Protein AF-A0A1N6IJK7-F1 (afdb_monomer_lite)

Foldseek 3Di:
DVPVVVVVVVVVVCVVVCVVVVVVVVVVVVVVVVVVVVVVVVCVVPVPPVPVVVVVVVVVVVVVVVVVVVVVVVVVVVLVVLLVVLVVVLVVLLVVLVVVLVVCVPPQADPQDDPVSLVVNLVSLVSRPDPVSSVVSVVSVVVSCVSHVD

Radius of gyration: 47.45 Å; chains: 1; bounding box: 87×22×130 Å

pLDDT: mean 81.25, std 12.64, range [50.22, 97.0]

Organism: NCBI:txid28230

Structure (mmCIF, N/CA/C/O backbone):
data_AF-A0A1N6IJK7-F1
#
_entry.id   AF-A0A1N6IJK7-F1
#
loop_
_atom_site.group_PDB
_atom_site.id
_atom_site.type_symbol
_atom_site.label_atom_id
_atom_site.label_alt_id
_atom_site.label_comp_id
_atom_site.label_asym_id
_atom_site.label_entity_id
_atom_site.label_seq_id
_atom_site.pdbx_PDB_ins_code
_atom_site.Cartn_x
_atom_site.Cartn_y
_atom_site.Cartn_z
_atom_site.occupancy
_atom_site.B_iso_or_equiv
_atom_site.auth_seq_id
_atom_site.auth_comp_id
_atom_site.auth_asym_id
_atom_site.auth_atom_id
_atom_site.pdbx_PDB_model_num
ATOM 1 N N . MET A 1 1 ? 55.018 -9.150 -92.846 1.00 50.22 1 MET A N 1
ATOM 2 C CA . MET A 1 1 ? 56.064 -9.212 -91.795 1.00 50.22 1 MET A CA 1
ATOM 3 C C . MET A 1 1 ? 56.613 -7.848 -91.341 1.00 50.22 1 MET A C 1
ATOM 5 O O . MET A 1 1 ? 57.259 -7.813 -90.305 1.00 50.22 1 MET A O 1
ATOM 9 N N . CYS A 1 2 ? 56.340 -6.719 -92.017 1.00 56.50 2 CYS A N 1
ATOM 10 C CA . CYS A 1 2 ? 56.905 -5.412 -91.622 1.00 56.50 2 CYS A CA 1
ATOM 11 C C . CYS A 1 2 ? 56.170 -4.689 -90.473 1.00 56.50 2 CYS A C 1
ATOM 13 O O . CYS A 1 2 ? 56.788 -3.904 -89.762 1.00 56.50 2 CYS A O 1
ATOM 15 N N . SER A 1 3 ? 54.883 -4.962 -90.231 1.00 59.41 3 SER A N 1
ATOM 16 C CA . SER A 1 3 ? 54.100 -4.235 -89.214 1.00 59.41 3 SER A CA 1
ATOM 17 C C . SER A 1 3 ? 54.512 -4.558 -87.773 1.00 59.41 3 SER A C 1
ATOM 19 O O . SER A 1 3 ? 54.495 -3.677 -86.919 1.00 59.41 3 SER A O 1
ATOM 21 N N . TYR A 1 4 ? 54.937 -5.797 -87.502 1.00 59.97 4 TYR A N 1
ATOM 22 C CA . TYR A 1 4 ? 55.375 -6.224 -86.167 1.00 59.97 4 TYR A CA 1
ATOM 23 C C . TYR A 1 4 ? 56.688 -5.546 -85.745 1.00 59.97 4 TYR A C 1
ATOM 25 O O . TYR A 1 4 ? 56.816 -5.080 -84.616 1.00 59.97 4 TYR A O 1
ATOM 33 N N . LEU A 1 5 ? 57.631 -5.397 -86.682 1.00 60.56 5 LEU A N 1
ATOM 34 C CA . LEU A 1 5 ? 58.908 -4.717 -86.442 1.00 60.56 5 LEU A CA 1
ATOM 35 C C . LEU A 1 5 ? 58.722 -3.222 -86.145 1.00 60.56 5 LEU A C 1
ATOM 37 O O . LEU A 1 5 ? 59.394 -2.684 -85.270 1.00 60.56 5 LEU A O 1
ATOM 41 N N . VAL A 1 6 ? 57.773 -2.554 -86.812 1.00 67.12 6 VAL A N 1
ATOM 42 C CA . VAL A 1 6 ? 57.452 -1.140 -86.542 1.00 67.12 6 VAL A CA 1
ATOM 43 C C . VAL A 1 6 ? 56.868 -0.960 -85.139 1.00 67.12 6 VAL A C 1
ATOM 45 O O . VAL A 1 6 ? 57.214 0.000 -84.446 1.00 67.12 6 VAL A O 1
ATOM 48 N N . TRP A 1 7 ? 56.016 -1.888 -84.700 1.00 66.50 7 TRP A N 1
ATOM 49 C CA . TRP A 1 7 ? 55.455 -1.878 -83.349 1.00 66.50 7 TRP A CA 1
ATOM 50 C C . TRP A 1 7 ? 56.508 -2.152 -82.281 1.00 66.50 7 TRP A C 1
ATOM 52 O O . TRP A 1 7 ? 56.559 -1.427 -81.292 1.00 66.50 7 TRP A O 1
ATOM 62 N N . ASP A 1 8 ? 57.395 -3.118 -82.499 1.00 70.06 8 ASP A N 1
ATOM 63 C CA . ASP A 1 8 ? 58.473 -3.441 -81.563 1.00 70.06 8 ASP A CA 1
ATOM 64 C C . ASP A 1 8 ? 59.487 -2.285 -81.428 1.00 70.06 8 ASP A C 1
ATOM 66 O O . ASP A 1 8 ? 59.870 -1.898 -80.321 1.00 70.06 8 ASP A O 1
ATOM 70 N N . VAL A 1 9 ? 59.846 -1.625 -82.537 1.00 68.38 9 VAL A N 1
ATOM 71 C CA . VAL A 1 9 ? 60.720 -0.438 -82.510 1.00 68.38 9 VAL A CA 1
ATOM 72 C C . VAL A 1 9 ? 60.042 0.739 -81.804 1.00 68.38 9 VAL A C 1
ATOM 74 O O . VAL A 1 9 ? 60.663 1.360 -80.937 1.00 68.38 9 VAL A O 1
ATOM 77 N N . LYS A 1 10 ? 58.763 1.026 -82.096 1.00 66.50 10 LYS A N 1
ATOM 78 C CA . LYS A 1 10 ? 58.005 2.073 -81.386 1.00 66.50 10 LYS A CA 1
ATOM 79 C C . LYS A 1 10 ? 57.861 1.763 -79.900 1.00 66.50 10 LYS A C 1
ATOM 81 O O . LYS A 1 10 ? 58.033 2.665 -79.084 1.00 66.50 10 LYS A O 1
ATOM 86 N N . PHE A 1 11 ? 57.612 0.508 -79.539 1.00 66.75 11 PHE A N 1
ATOM 87 C CA . PHE A 1 11 ? 57.463 0.078 -78.152 1.00 66.75 11 PHE A CA 1
ATOM 88 C C . PHE A 1 11 ? 58.785 0.179 -77.384 1.00 66.75 11 PHE A C 1
ATOM 90 O O . PHE A 1 11 ? 58.821 0.717 -76.278 1.00 66.75 11 PHE A O 1
ATOM 97 N N . ARG A 1 12 ? 59.906 -0.239 -77.987 1.00 67.50 12 ARG A N 1
ATOM 98 C CA . ARG A 1 12 ? 61.245 -0.042 -77.408 1.00 67.50 12 ARG A CA 1
ATOM 99 C C . ARG A 1 12 ? 61.602 1.436 -77.272 1.00 67.50 12 ARG A C 1
ATOM 101 O O . ARG A 1 12 ? 62.189 1.818 -76.260 1.00 67.50 12 ARG A O 1
ATOM 108 N N . HIS A 1 13 ? 61.214 2.273 -78.234 1.00 64.75 13 HIS A N 1
ATOM 109 C CA . HIS A 1 13 ? 61.415 3.719 -78.157 1.00 64.75 13 HIS A CA 1
ATOM 110 C C . HIS A 1 13 ? 60.571 4.353 -77.038 1.00 64.75 13 HIS A C 1
ATOM 112 O O . HIS A 1 13 ? 61.100 5.110 -76.230 1.00 64.75 13 HIS A O 1
ATOM 118 N N . TRP A 1 14 ? 59.301 3.959 -76.904 1.00 61.88 14 TRP A N 1
ATOM 119 C CA . TRP A 1 14 ? 58.402 4.363 -75.812 1.00 61.88 14 TRP A CA 1
ATOM 120 C C . TRP A 1 14 ? 58.866 3.898 -74.427 1.00 61.88 14 TRP A C 1
ATOM 122 O O . TRP A 1 14 ? 58.662 4.587 -73.423 1.00 61.88 14 TRP A O 1
ATOM 132 N N . ARG A 1 15 ? 59.513 2.730 -74.364 1.00 62.19 15 ARG A N 1
ATOM 133 C CA . ARG A 1 15 ? 60.112 2.190 -73.140 1.00 62.19 15 ARG A CA 1
ATOM 134 C C . ARG A 1 15 ? 61.357 2.975 -72.727 1.00 62.19 15 ARG A C 1
ATOM 136 O O . ARG A 1 15 ? 61.533 3.233 -71.539 1.00 62.19 15 ARG A O 1
ATOM 143 N N . LYS A 1 16 ? 62.197 3.379 -73.690 1.00 65.12 16 LYS A N 1
ATOM 144 C CA . LYS A 1 16 ? 63.400 4.196 -73.442 1.00 65.12 16 LYS A CA 1
ATOM 145 C C . LYS A 1 16 ? 63.080 5.665 -73.146 1.00 65.12 16 LYS A C 1
ATOM 147 O O . LYS A 1 16 ? 63.781 6.271 -72.348 1.00 65.12 16 LYS A O 1
ATOM 152 N N . SER A 1 17 ? 62.016 6.220 -73.726 1.00 65.56 17 SER A N 1
ATOM 153 C CA . SER A 1 17 ? 61.635 7.632 -73.566 1.00 65.56 17 SER A CA 1
ATOM 154 C C . SER A 1 17 ? 60.908 7.950 -72.253 1.00 65.56 17 SER A C 1
ATOM 156 O O . SER A 1 17 ? 60.495 9.084 -72.027 1.00 65.56 17 SER A O 1
ATOM 158 N N . GLY A 1 18 ? 60.706 6.958 -71.378 1.00 63.84 18 GLY A N 1
ATOM 159 C CA . GLY A 1 18 ? 60.037 7.140 -70.085 1.00 63.84 18 GLY A CA 1
ATOM 160 C C . GLY A 1 18 ? 58.530 7.419 -70.178 1.00 63.84 18 GLY A C 1
ATOM 161 O O . GLY A 1 18 ? 57.858 7.451 -69.146 1.00 63.84 18 GLY A O 1
ATOM 162 N N . HIS A 1 19 ? 57.970 7.546 -71.386 1.00 70.69 19 HIS A N 1
ATOM 163 C CA . HIS A 1 19 ? 56.538 7.747 -71.614 1.00 70.69 19 HIS A CA 1
ATOM 164 C C . HIS A 1 19 ? 55.693 6.598 -71.058 1.00 70.69 19 HIS A C 1
ATOM 166 O O . HIS A 1 19 ? 54.653 6.850 -70.457 1.00 70.69 19 HIS A O 1
ATOM 172 N N . LEU A 1 20 ? 56.173 5.353 -71.152 1.00 69.44 20 LEU A N 1
ATOM 173 C CA . LEU A 1 20 ? 55.472 4.193 -70.591 1.00 69.44 20 LEU A CA 1
ATOM 174 C C . LEU A 1 20 ? 55.310 4.288 -69.060 1.00 69.44 20 LEU A C 1
ATOM 176 O O . LEU A 1 20 ? 54.266 3.927 -68.521 1.00 69.44 20 LEU A O 1
ATOM 180 N N . LYS A 1 21 ? 56.320 4.827 -68.357 1.00 70.56 21 LYS A N 1
ATOM 181 C CA . LYS A 1 21 ? 56.257 5.055 -66.904 1.00 70.56 21 LYS A CA 1
ATOM 182 C C . LYS A 1 21 ? 55.235 6.136 -66.559 1.00 70.56 21 LYS A C 1
ATOM 184 O O . LYS A 1 21 ? 54.478 5.964 -65.614 1.00 70.56 21 LYS A O 1
ATOM 189 N N . ARG A 1 22 ? 55.185 7.220 -67.342 1.00 75.38 22 ARG A N 1
ATOM 190 C CA . ARG A 1 22 ? 54.224 8.318 -67.142 1.00 75.38 22 ARG A CA 1
ATOM 191 C C . ARG A 1 22 ? 52.784 7.865 -67.376 1.00 75.38 22 ARG A C 1
ATOM 193 O O . ARG A 1 22 ? 51.932 8.150 -66.549 1.00 75.38 22 ARG A O 1
ATOM 200 N N . VAL A 1 23 ? 52.522 7.116 -68.448 1.00 78.81 23 VAL A N 1
ATOM 201 C CA . VAL A 1 23 ? 51.177 6.591 -68.749 1.00 78.81 23 VAL A CA 1
ATOM 202 C C . VAL A 1 23 ? 50.723 5.584 -67.690 1.00 78.81 23 VAL A C 1
ATOM 204 O O . VAL A 1 23 ? 49.593 5.667 -67.221 1.00 78.81 23 VAL A O 1
ATOM 207 N N . SER A 1 24 ? 51.613 4.686 -67.254 1.00 76.81 24 SER A N 1
ATOM 208 C CA . SER A 1 24 ? 51.326 3.746 -66.161 1.00 76.81 24 SER A CA 1
ATOM 209 C C . SER A 1 24 ? 51.008 4.470 -64.847 1.00 76.81 24 SER A C 1
ATOM 211 O O . SER A 1 24 ? 50.037 4.140 -64.172 1.00 76.81 24 SER A O 1
ATOM 213 N N . LEU A 1 25 ? 51.770 5.519 -64.517 1.00 79.38 25 LEU A N 1
ATOM 214 C CA . LEU A 1 25 ? 51.548 6.312 -63.310 1.00 79.38 25 LEU A CA 1
ATOM 215 C C . LEU A 1 25 ? 50.220 7.079 -63.368 1.00 79.38 25 LEU A C 1
ATOM 217 O O . LEU A 1 25 ? 49.483 7.075 -62.390 1.00 79.38 25 LEU A O 1
ATOM 221 N N . VAL A 1 26 ? 49.866 7.667 -64.514 1.00 82.31 26 VAL A N 1
ATOM 222 C CA . VAL A 1 26 ? 48.565 8.333 -64.707 1.00 82.31 26 VAL A CA 1
ATOM 223 C C . VAL A 1 26 ? 47.407 7.339 -64.587 1.00 82.31 26 VAL A C 1
ATOM 225 O O . VAL A 1 26 ? 46.414 7.647 -63.933 1.00 82.31 26 VAL A O 1
ATOM 228 N N . ALA A 1 27 ? 47.542 6.136 -65.151 1.00 80.75 27 ALA A N 1
ATOM 229 C CA . ALA A 1 27 ? 46.531 5.089 -65.021 1.00 80.75 27 ALA A CA 1
ATOM 230 C C . ALA A 1 27 ? 46.357 4.637 -63.561 1.00 80.75 27 ALA A C 1
ATOM 232 O O . ALA A 1 27 ? 45.229 4.532 -63.086 1.00 80.75 27 ALA A O 1
ATOM 233 N N . LEU A 1 28 ? 47.457 4.441 -62.826 1.00 82.00 28 LEU A N 1
ATOM 234 C CA . LEU A 1 28 ? 47.418 4.096 -61.402 1.00 82.00 28 LEU A CA 1
ATOM 235 C C . LEU A 1 28 ? 46.790 5.208 -60.558 1.00 82.00 28 LEU A C 1
ATOM 237 O O . LEU A 1 28 ? 45.926 4.928 -59.733 1.00 82.00 28 LEU A O 1
ATOM 241 N N . VAL A 1 29 ? 47.168 6.468 -60.789 1.00 83.75 29 VAL A N 1
ATOM 242 C CA . VAL A 1 29 ? 46.594 7.617 -60.072 1.00 83.75 29 VAL A CA 1
ATOM 243 C C . VAL A 1 29 ? 45.100 7.744 -60.367 1.00 83.75 29 VAL A C 1
ATOM 245 O O . VAL A 1 29 ? 44.316 7.916 -59.439 1.00 83.75 29 VAL A O 1
ATOM 248 N N . SER A 1 30 ? 44.682 7.582 -61.625 1.00 85.25 30 SER A N 1
ATOM 249 C CA . SER A 1 30 ? 43.262 7.584 -61.994 1.00 85.25 30 SER A CA 1
ATOM 250 C C . SER A 1 30 ? 42.485 6.480 -61.278 1.00 85.25 30 SER A C 1
ATOM 252 O O . SER A 1 30 ? 41.365 6.711 -60.833 1.00 85.25 30 SER A O 1
ATOM 254 N N . LEU A 1 31 ? 43.072 5.291 -61.146 1.00 86.81 31 LEU A N 1
ATOM 255 C CA . LEU A 1 31 ? 42.433 4.153 -60.493 1.00 86.81 31 LEU A CA 1
ATOM 256 C C . LEU A 1 31 ? 42.299 4.386 -58.981 1.00 86.81 31 LEU A C 1
ATOM 258 O O . LEU A 1 31 ? 41.236 4.138 -58.417 1.00 86.81 31 LEU A O 1
ATOM 262 N N . VAL A 1 32 ? 43.328 4.953 -58.343 1.00 86.62 32 VAL A N 1
ATOM 263 C CA . VAL A 1 32 ? 43.292 5.356 -56.926 1.00 86.62 32 VAL A CA 1
ATOM 264 C C . VAL A 1 32 ? 42.245 6.445 -56.681 1.00 86.62 32 VAL A C 1
ATOM 266 O O . VAL A 1 32 ? 41.509 6.360 -55.701 1.00 86.62 32 VAL A O 1
ATOM 269 N N . VAL A 1 33 ? 42.126 7.429 -57.578 1.00 86.38 33 VAL A N 1
ATOM 270 C CA . VAL A 1 33 ? 41.099 8.482 -57.492 1.00 86.38 33 VAL A CA 1
ATOM 271 C C . VAL A 1 33 ? 39.691 7.903 -57.663 1.00 86.38 33 VAL A C 1
ATOM 273 O O . VAL A 1 33 ? 38.783 8.258 -56.918 1.00 86.38 33 VAL A O 1
ATOM 276 N N . CYS A 1 34 ? 39.489 6.966 -58.592 1.00 84.81 34 CYS A N 1
ATOM 277 C CA . CYS A 1 34 ? 38.202 6.282 -58.722 1.00 84.81 34 CYS A CA 1
ATOM 278 C C . CYS A 1 34 ? 37.852 5.482 -57.458 1.00 84.81 34 CYS A C 1
ATOM 280 O O . CYS A 1 34 ? 36.718 5.553 -56.986 1.00 84.81 34 CYS A O 1
ATOM 282 N N . PHE A 1 35 ? 38.815 4.763 -56.875 1.00 84.94 35 PHE A N 1
ATOM 283 C CA . PHE A 1 35 ? 38.598 4.018 -55.633 1.00 84.94 35 PHE A C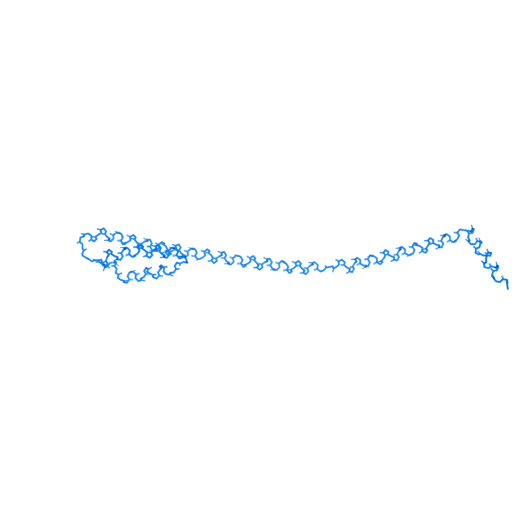A 1
ATOM 284 C C . PHE A 1 35 ? 38.299 4.929 -54.440 1.00 84.94 35 PHE A C 1
ATOM 286 O O . PHE A 1 35 ? 37.415 4.611 -53.648 1.00 84.94 35 PHE A O 1
ATOM 293 N N . SER A 1 36 ? 38.980 6.069 -54.310 1.00 83.44 36 SER A N 1
ATOM 294 C CA . SER A 1 36 ? 38.720 7.006 -53.215 1.00 83.44 36 SER A CA 1
ATOM 295 C C . SER A 1 36 ? 37.340 7.655 -53.328 1.00 83.44 36 SER A C 1
ATOM 297 O O . SER A 1 36 ? 36.647 7.778 -52.320 1.00 83.44 36 SER A O 1
ATOM 299 N N . VAL A 1 37 ? 36.883 7.984 -54.541 1.00 84.38 37 VAL A N 1
ATOM 300 C CA . VAL A 1 37 ? 35.515 8.477 -54.775 1.00 84.38 37 VAL A CA 1
ATOM 301 C C . VAL A 1 37 ? 34.473 7.407 -54.439 1.00 84.38 37 VAL A C 1
ATOM 303 O O . VAL A 1 37 ? 33.488 7.713 -53.770 1.00 84.38 37 VAL A O 1
ATOM 306 N N . LEU A 1 38 ? 34.696 6.149 -54.834 1.00 82.56 38 LEU A N 1
ATOM 307 C CA . LEU A 1 38 ? 33.797 5.043 -54.484 1.00 82.56 38 LEU A CA 1
ATOM 308 C C . LEU A 1 38 ? 33.740 4.797 -52.971 1.00 82.56 38 LEU A C 1
ATOM 310 O O . LEU A 1 38 ? 32.657 4.568 -52.439 1.00 82.56 38 LEU A O 1
ATOM 314 N N . LEU A 1 39 ? 34.870 4.905 -52.265 1.00 79.12 39 LEU A N 1
ATOM 315 C CA . LEU A 1 39 ? 34.902 4.823 -50.803 1.00 79.12 39 LEU A CA 1
ATOM 316 C C . LEU A 1 39 ? 34.137 5.985 -50.160 1.00 79.12 39 LEU A C 1
ATOM 318 O O . LEU A 1 39 ? 33.324 5.750 -49.273 1.00 79.12 39 LEU A O 1
ATOM 322 N N . LEU A 1 40 ? 34.327 7.223 -50.626 1.00 76.50 40 LEU A N 1
ATOM 323 C CA . LEU A 1 40 ? 33.603 8.390 -50.106 1.00 76.50 40 LEU A CA 1
ATOM 324 C C . LEU A 1 40 ? 32.086 8.294 -50.344 1.00 76.50 40 LEU A C 1
ATOM 326 O O . LEU A 1 40 ? 31.304 8.636 -49.457 1.00 76.50 40 LEU A O 1
ATOM 330 N N . LEU A 1 41 ? 31.657 7.789 -51.505 1.00 73.12 41 LEU A N 1
ATOM 331 C CA . LEU A 1 41 ? 30.243 7.532 -51.802 1.00 73.12 41 LEU A CA 1
ATOM 332 C C . LEU A 1 41 ? 29.681 6.356 -50.985 1.00 73.12 41 LEU A C 1
ATOM 334 O O . LEU A 1 41 ? 28.540 6.411 -50.528 1.00 73.12 41 LEU A O 1
ATOM 338 N N . GLY A 1 42 ? 30.477 5.313 -50.743 1.00 67.62 42 GLY A N 1
ATOM 339 C CA . GLY A 1 42 ? 30.112 4.203 -49.860 1.00 67.62 42 GLY A CA 1
ATOM 340 C C . GLY A 1 42 ? 29.928 4.653 -48.408 1.00 67.62 42 GLY A C 1
ATOM 341 O O . GLY A 1 42 ? 28.920 4.333 -47.782 1.00 67.62 42 GLY A O 1
ATOM 342 N N . TYR A 1 43 ? 30.840 5.479 -47.889 1.00 64.06 43 TYR A N 1
ATOM 343 C CA . TYR A 1 43 ? 30.718 6.065 -46.554 1.00 64.06 43 TYR A CA 1
ATOM 344 C C . TYR A 1 43 ? 29.532 7.029 -46.449 1.00 64.06 43 TYR A C 1
ATOM 346 O O . TYR A 1 43 ? 28.848 7.024 -45.430 1.00 64.06 43 TYR A O 1
ATOM 354 N N . SER A 1 44 ? 29.226 7.826 -47.476 1.00 61.47 44 SER A N 1
ATOM 355 C CA . SER A 1 44 ? 28.090 8.760 -47.415 1.00 61.47 44 SER A CA 1
ATOM 356 C C . SER A 1 44 ? 26.727 8.062 -47.491 1.00 61.47 44 SER A C 1
ATOM 358 O O . SER A 1 44 ? 25.751 8.556 -46.924 1.00 61.47 44 SER A O 1
ATOM 360 N N . THR A 1 45 ? 26.659 6.896 -48.141 1.00 58.94 45 THR A N 1
ATOM 361 C CA . THR A 1 45 ? 25.427 6.105 -48.282 1.00 58.94 45 THR A CA 1
ATOM 362 C C . THR A 1 45 ? 25.212 5.121 -47.134 1.00 58.94 45 THR A C 1
ATOM 364 O O . THR A 1 45 ? 24.072 4.953 -46.709 1.00 58.94 45 THR A O 1
ATOM 367 N N . GLN A 1 46 ? 26.273 4.533 -46.569 1.00 53.91 46 GLN A N 1
ATOM 368 C CA . GLN A 1 46 ? 26.163 3.634 -45.414 1.00 53.91 46 GLN A CA 1
ATOM 369 C C . GLN A 1 46 ? 26.237 4.338 -44.056 1.00 53.91 46 GLN A C 1
ATOM 371 O O . GLN A 1 46 ? 25.656 3.824 -43.114 1.00 53.91 46 GLN A O 1
ATOM 376 N N . SER A 1 47 ? 26.884 5.501 -43.899 1.00 51.97 47 SER A N 1
ATOM 377 C CA . SER A 1 47 ? 26.965 6.163 -42.574 1.00 51.97 47 SER A CA 1
ATOM 378 C C . SER A 1 47 ? 25.646 6.780 -42.102 1.00 51.97 47 SER A C 1
ATOM 380 O O . SER A 1 47 ? 25.504 7.089 -40.921 1.00 51.97 47 SER A O 1
ATOM 382 N N . LYS A 1 48 ? 24.636 6.867 -42.977 1.00 53.44 48 LYS A N 1
ATOM 383 C CA . LYS A 1 48 ? 23.236 7.073 -42.581 1.00 53.44 48 LYS A CA 1
ATOM 384 C C . LYS A 1 48 ? 22.615 5.765 -42.068 1.00 53.44 48 LYS A C 1
ATOM 386 O O . LYS A 1 48 ? 21.521 5.384 -42.469 1.00 53.44 48 LYS A O 1
ATOM 391 N N . ILE A 1 49 ? 23.314 5.063 -41.176 1.00 56.84 49 ILE A N 1
ATOM 392 C CA . ILE A 1 49 ? 22.688 4.056 -40.312 1.00 56.84 49 ILE A CA 1
ATOM 393 C C . ILE A 1 49 ? 21.592 4.791 -39.522 1.00 56.84 49 ILE A C 1
ATOM 395 O O . ILE A 1 49 ? 21.833 5.913 -39.061 1.00 56.84 49 ILE A O 1
ATOM 399 N N . PRO A 1 50 ? 20.391 4.213 -39.351 1.00 61.62 50 PRO A N 1
ATOM 400 C CA . PRO A 1 50 ? 19.236 4.898 -38.782 1.00 61.62 50 PRO A CA 1
ATOM 401 C C . PRO A 1 50 ? 19.331 4.970 -37.248 1.00 61.62 50 PRO A C 1
ATOM 403 O O . PRO A 1 50 ? 18.400 4.604 -36.532 1.00 61.62 50 PRO A O 1
ATOM 406 N N . PHE A 1 51 ? 20.467 5.444 -36.728 1.00 56.81 51 PHE A N 1
ATOM 407 C CA . PHE A 1 51 ? 20.706 5.659 -35.304 1.00 56.81 51 PHE A CA 1
ATOM 408 C C . PHE A 1 51 ? 19.641 6.574 -34.698 1.00 56.81 51 PHE A C 1
ATOM 410 O O . PHE A 1 51 ? 19.184 6.305 -33.597 1.00 56.81 51 PHE A O 1
ATOM 417 N N . GLY A 1 52 ? 19.169 7.582 -35.440 1.00 61.59 52 GLY A N 1
ATOM 418 C CA . GLY A 1 52 ? 18.088 8.461 -34.985 1.00 61.59 52 GLY A CA 1
ATOM 419 C C . GLY A 1 52 ? 16.791 7.713 -34.657 1.00 61.59 52 GLY A C 1
ATOM 420 O O . GLY A 1 52 ? 16.203 7.976 -33.617 1.00 61.59 52 GLY A O 1
ATOM 421 N N . SER A 1 53 ? 16.387 6.739 -35.483 1.00 64.19 53 SER A N 1
ATOM 422 C CA . SER A 1 53 ? 15.150 5.972 -35.250 1.00 64.19 53 SER A CA 1
ATOM 423 C C . SER A 1 53 ? 15.254 5.044 -34.040 1.00 64.19 53 SER A C 1
ATOM 425 O O . SER A 1 53 ? 14.372 5.054 -33.192 1.00 64.19 53 SER A O 1
ATOM 427 N N . LYS A 1 54 ? 16.377 4.326 -33.894 1.00 68.56 54 LYS A N 1
ATOM 428 C CA . LYS A 1 54 ? 16.608 3.445 -32.741 1.00 68.56 54 LYS A CA 1
ATOM 429 C C . LYS A 1 54 ? 16.779 4.229 -31.442 1.00 68.56 54 LYS A C 1
ATOM 431 O O . LYS A 1 54 ? 16.329 3.780 -30.400 1.00 68.56 54 LYS A O 1
ATOM 436 N N . ILE A 1 55 ? 17.412 5.403 -31.490 1.00 71.31 55 ILE A N 1
ATOM 437 C CA . ILE A 1 55 ? 17.535 6.285 -30.320 1.00 71.31 55 ILE A CA 1
ATOM 438 C C . ILE A 1 55 ? 16.162 6.836 -29.921 1.00 71.31 55 ILE A C 1
ATOM 440 O O . ILE A 1 55 ? 15.860 6.875 -28.734 1.00 71.31 55 ILE A O 1
ATOM 444 N N . GLN A 1 56 ? 15.323 7.226 -30.888 1.00 73.38 56 GLN A N 1
ATOM 445 C CA . GLN A 1 56 ? 13.956 7.675 -30.611 1.00 73.38 56 GLN A CA 1
ATOM 446 C C . GLN A 1 56 ? 13.109 6.562 -29.989 1.00 73.38 56 GLN A C 1
ATOM 448 O O . GLN A 1 56 ? 12.457 6.805 -28.978 1.00 73.38 56 GLN A O 1
ATOM 453 N N . GLU A 1 57 ? 13.180 5.349 -30.535 1.00 75.31 57 GLU A N 1
ATOM 454 C CA . GLU A 1 57 ? 12.479 4.170 -30.017 1.00 75.31 57 GLU A CA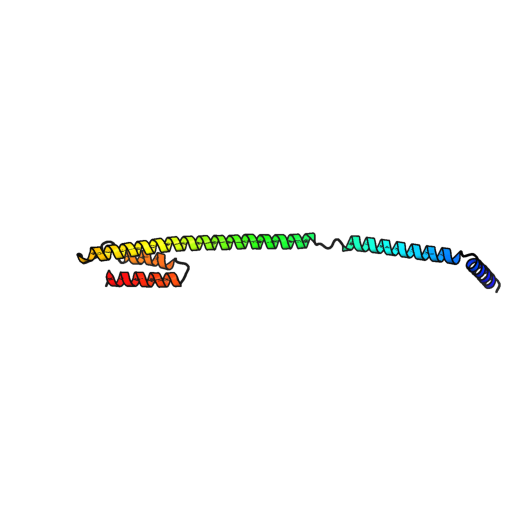 1
ATOM 455 C C . GLU A 1 57 ? 12.912 3.841 -28.579 1.00 75.31 57 GLU A C 1
ATOM 457 O O . GLU A 1 57 ? 12.073 3.795 -27.683 1.00 75.31 57 GLU A O 1
ATOM 462 N N . ILE A 1 58 ? 14.223 3.774 -28.313 1.00 78.44 58 ILE A N 1
ATOM 463 C CA . ILE A 1 58 ? 14.759 3.552 -26.958 1.00 78.44 58 ILE A CA 1
ATOM 464 C C . ILE A 1 58 ? 14.348 4.682 -26.003 1.00 78.44 58 ILE A C 1
ATOM 466 O O . IL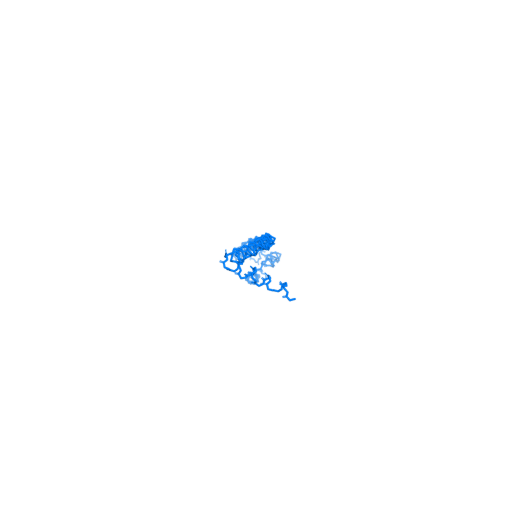E A 1 58 ? 14.025 4.427 -24.845 1.00 78.44 58 ILE A O 1
ATOM 470 N N . SER A 1 59 ? 14.348 5.938 -26.459 1.00 77.00 59 SER A N 1
ATOM 471 C CA . SER A 1 59 ? 13.946 7.067 -25.611 1.00 77.00 59 SER A CA 1
ATOM 472 C C . SER A 1 59 ? 12.458 7.024 -25.249 1.00 77.00 59 SER A C 1
ATOM 474 O O . SER A 1 59 ? 12.101 7.338 -24.114 1.00 77.00 59 SER A O 1
ATOM 476 N N . ALA A 1 60 ? 11.604 6.587 -26.180 1.00 81.88 60 ALA A N 1
ATOM 477 C CA . ALA A 1 60 ? 10.175 6.425 -25.945 1.00 81.88 60 ALA A CA 1
ATOM 478 C C . ALA A 1 60 ? 9.908 5.281 -24.956 1.00 81.88 60 ALA A C 1
ATOM 480 O O . ALA A 1 60 ? 9.148 5.461 -24.008 1.00 81.88 60 ALA A O 1
ATOM 481 N N . GLU A 1 61 ? 10.591 4.142 -25.109 1.00 82.12 61 GLU A N 1
ATOM 482 C CA . GLU A 1 61 ? 10.506 3.028 -24.156 1.00 82.12 61 GLU A CA 1
ATOM 483 C C . GLU A 1 61 ? 10.966 3.438 -22.749 1.00 82.12 61 GLU A C 1
ATOM 485 O O . GLU A 1 61 ? 10.296 3.141 -21.761 1.00 82.12 61 GLU A O 1
ATOM 490 N N . GLN A 1 62 ? 12.071 4.182 -22.636 1.00 81.69 62 GLN A N 1
ATOM 491 C CA . GLN A 1 62 ? 12.555 4.685 -21.347 1.00 81.69 62 GLN A CA 1
ATOM 492 C C . GLN A 1 62 ? 11.571 5.653 -20.685 1.00 81.69 62 GLN A C 1
ATOM 494 O O . GLN A 1 62 ? 11.429 5.639 -19.459 1.00 81.69 62 GLN A O 1
ATOM 499 N N . GLN A 1 63 ? 10.895 6.489 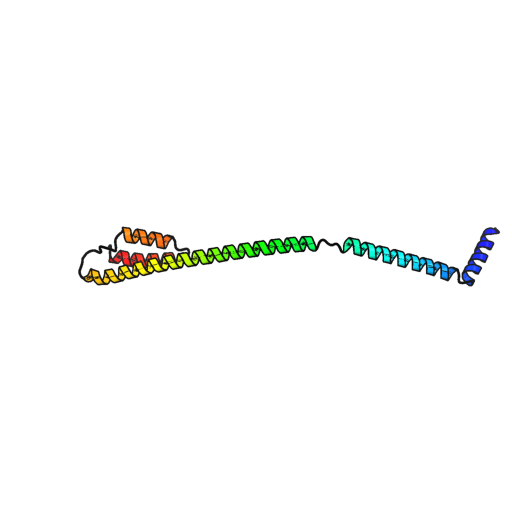-21.474 1.00 87.00 63 GLN A N 1
ATOM 500 C CA . GLN A 1 63 ? 9.884 7.398 -20.954 1.00 87.00 63 GLN A CA 1
ATOM 501 C C . GLN A 1 63 ? 8.663 6.632 -20.427 1.00 87.00 63 GLN A C 1
ATOM 503 O O . GLN A 1 63 ? 8.235 6.900 -19.307 1.00 87.00 63 GLN A O 1
ATOM 508 N N . LEU A 1 64 ? 8.178 5.627 -21.164 1.00 87.56 64 LEU A N 1
ATOM 509 C CA . LEU A 1 64 ? 7.070 4.775 -20.720 1.00 87.56 64 LEU A CA 1
ATOM 510 C C . LEU A 1 64 ? 7.403 4.025 -19.423 1.00 87.56 64 LEU A C 1
ATOM 512 O O . LEU A 1 64 ? 6.607 4.038 -18.489 1.00 87.56 64 LEU A O 1
ATOM 516 N N . ILE A 1 65 ? 8.604 3.444 -19.319 1.00 87.44 65 ILE A N 1
ATOM 517 C CA . ILE A 1 65 ? 9.055 2.756 -18.095 1.00 87.44 65 ILE A CA 1
ATOM 518 C C . ILE A 1 65 ? 9.119 3.729 -16.911 1.00 87.44 65 ILE A C 1
ATOM 520 O O . ILE A 1 65 ? 8.769 3.375 -15.784 1.00 87.44 65 ILE A O 1
ATOM 524 N N . LYS A 1 66 ? 9.570 4.966 -17.144 1.00 89.38 66 LYS A N 1
ATOM 525 C CA . LYS A 1 66 ? 9.635 5.989 -16.097 1.00 89.38 66 LYS A CA 1
ATOM 526 C C . LYS A 1 66 ? 8.240 6.394 -15.620 1.00 89.38 66 LYS A C 1
ATOM 528 O O . LYS A 1 66 ? 8.033 6.493 -14.412 1.00 89.38 66 LYS A O 1
ATOM 533 N N . GLU A 1 67 ? 7.309 6.616 -16.541 1.00 88.88 67 GLU A N 1
ATOM 534 C CA . GLU A 1 67 ? 5.918 6.958 -16.228 1.00 88.88 67 GLU A CA 1
ATOM 535 C C . GLU A 1 67 ? 5.218 5.811 -15.483 1.00 88.88 67 GLU A C 1
ATOM 537 O O . GLU A 1 67 ? 4.556 6.039 -14.470 1.00 88.88 67 GLU A O 1
ATOM 542 N N . GLU A 1 68 ? 5.431 4.565 -15.909 1.00 87.94 68 GLU A N 1
ATOM 543 C CA . GLU A 1 68 ? 4.888 3.388 -15.231 1.00 87.94 68 GLU A CA 1
ATOM 544 C C . GLU A 1 68 ? 5.459 3.220 -13.820 1.00 87.94 68 GLU A C 1
ATOM 546 O O . GLU A 1 68 ? 4.703 3.000 -12.873 1.00 87.94 68 GLU A O 1
ATOM 551 N N . LYS A 1 69 ? 6.775 3.400 -13.646 1.00 88.81 69 LYS A N 1
ATOM 552 C CA . LYS A 1 69 ? 7.404 3.358 -12.321 1.00 88.81 69 LYS A CA 1
ATOM 553 C C . LYS A 1 69 ? 6.817 4.418 -11.389 1.00 88.81 69 LYS A C 1
ATOM 555 O O . LYS A 1 69 ? 6.508 4.101 -10.245 1.00 88.81 69 LYS A O 1
ATOM 560 N N . GLN A 1 70 ? 6.638 5.646 -11.876 1.00 88.50 70 GLN A N 1
ATOM 561 C CA . GLN A 1 70 ? 6.035 6.727 -11.092 1.00 88.50 70 GLN A CA 1
ATOM 562 C C . GLN A 1 70 ? 4.587 6.416 -10.704 1.00 88.50 70 GLN A C 1
ATOM 564 O O . GLN A 1 70 ? 4.189 6.697 -9.578 1.00 88.50 70 GLN A O 1
ATOM 569 N N . ARG A 1 71 ? 3.809 5.800 -11.603 1.00 88.62 71 ARG A N 1
ATOM 570 C CA . ARG A 1 71 ? 2.436 5.376 -11.304 1.00 88.62 71 ARG A CA 1
ATOM 571 C C . ARG A 1 71 ? 2.397 4.312 -10.207 1.00 88.62 71 ARG A C 1
ATOM 573 O O . ARG A 1 71 ? 1.611 4.446 -9.279 1.00 88.62 71 ARG A O 1
ATOM 580 N N . ILE A 1 72 ? 3.253 3.291 -10.298 1.00 88.81 72 ILE A N 1
ATOM 581 C CA . ILE A 1 72 ? 3.335 2.218 -9.293 1.00 88.81 72 ILE A CA 1
ATOM 582 C C . ILE A 1 72 ? 3.770 2.779 -7.935 1.00 88.81 72 ILE A C 1
ATOM 584 O O . ILE A 1 72 ? 3.231 2.391 -6.907 1.00 88.81 72 ILE A O 1
ATOM 588 N N . GLU A 1 73 ? 4.741 3.691 -7.917 1.00 86.50 73 GLU A N 1
ATOM 589 C CA . GLU A 1 73 ? 5.207 4.326 -6.681 1.00 86.50 73 GLU A CA 1
ATOM 590 C C . GLU A 1 73 ? 4.105 5.179 -6.038 1.00 86.50 73 GLU A C 1
ATOM 592 O O . GLU A 1 73 ? 3.867 5.061 -4.841 1.00 86.50 73 GLU A O 1
ATOM 597 N N . ALA A 1 74 ? 3.361 5.955 -6.831 1.00 86.19 74 ALA A N 1
ATOM 598 C CA . ALA A 1 74 ? 2.222 6.723 -6.333 1.00 86.19 74 ALA A CA 1
ATOM 599 C C . ALA A 1 74 ? 1.089 5.829 -5.796 1.00 86.19 74 ALA A C 1
ATOM 601 O O . ALA A 1 74 ? 0.480 6.156 -4.782 1.00 86.19 74 ALA A O 1
ATOM 602 N N . GLU A 1 75 ? 0.812 4.697 -6.450 1.00 85.69 75 GLU A N 1
ATOM 603 C CA . GLU A 1 75 ? -0.195 3.731 -5.995 1.00 85.69 75 GLU A CA 1
ATOM 604 C C . GLU A 1 75 ? 0.213 3.049 -4.684 1.00 85.69 75 GLU A C 1
ATOM 606 O O . GLU A 1 75 ? -0.621 2.887 -3.794 1.00 85.69 75 GLU A O 1
ATOM 611 N N . LYS A 1 76 ? 1.500 2.713 -4.535 1.00 85.06 76 LYS A N 1
ATOM 612 C CA . LYS A 1 76 ? 2.044 2.174 -3.283 1.00 85.06 76 LYS A CA 1
ATOM 613 C C . LYS A 1 76 ? 1.900 3.163 -2.138 1.00 85.06 76 LYS A C 1
ATOM 615 O O . LYS A 1 76 ? 1.303 2.810 -1.132 1.00 85.06 76 LYS A O 1
ATOM 620 N N . VAL A 1 77 ? 2.336 4.407 -2.333 1.00 86.94 77 VAL A N 1
ATOM 621 C CA . VAL A 1 77 ? 2.210 5.460 -1.312 1.00 86.94 77 VAL A CA 1
ATOM 622 C C . VAL A 1 77 ? 0.745 5.685 -0.934 1.00 86.94 77 VAL A C 1
ATOM 624 O O . VAL A 1 77 ? 0.418 5.770 0.242 1.00 86.94 77 VAL A O 1
ATOM 627 N N . ALA A 1 78 ? -0.162 5.719 -1.914 1.00 86.25 78 ALA A N 1
ATOM 628 C CA . ALA A 1 78 ? -1.589 5.885 -1.646 1.00 86.25 78 ALA A CA 1
ATOM 629 C C . ALA A 1 78 ? -2.227 4.680 -0.930 1.00 86.25 78 ALA A C 1
ATOM 631 O O . ALA A 1 78 ? -3.279 4.833 -0.313 1.00 86.25 78 ALA A O 1
ATOM 632 N N . THR A 1 79 ? -1.645 3.486 -1.057 1.00 87.50 79 THR A N 1
ATOM 633 C CA . THR A 1 79 ? -2.098 2.283 -0.343 1.00 87.50 79 THR A CA 1
ATOM 634 C C . THR A 1 79 ? -1.551 2.277 1.081 1.00 87.50 79 THR A C 1
ATOM 636 O O . THR A 1 79 ? -2.329 2.094 2.008 1.00 87.50 79 THR A O 1
ATOM 639 N N . GLU A 1 80 ? -0.264 2.585 1.260 1.00 88.62 80 GLU A N 1
ATOM 640 C CA . GLU A 1 80 ? 0.375 2.735 2.575 1.00 88.62 80 GLU A CA 1
ATOM 641 C C . GLU A 1 80 ? -0.331 3.810 3.417 1.00 88.62 80 GLU A C 1
ATOM 643 O O . GLU A 1 80 ? -0.722 3.543 4.545 1.00 88.62 80 GLU A O 1
ATOM 648 N N . GLU A 1 81 ? -0.621 4.986 2.847 1.00 91.06 81 GLU A N 1
ATOM 649 C CA . GLU A 1 81 ? -1.319 6.062 3.570 1.00 91.06 81 GLU A CA 1
ATOM 650 C C . GLU A 1 81 ? -2.746 5.664 3.992 1.00 91.06 81 GLU A C 1
ATOM 652 O O . GLU A 1 81 ? -3.230 6.083 5.044 1.00 91.06 81 GLU A O 1
ATOM 657 N N . LYS A 1 82 ? -3.439 4.849 3.186 1.00 92.44 82 LYS A N 1
ATOM 658 C CA . LYS A 1 82 ? -4.762 4.323 3.555 1.00 92.44 82 LYS A CA 1
ATOM 659 C C . LYS A 1 82 ? -4.666 3.296 4.672 1.00 92.44 82 LYS A C 1
ATOM 661 O O . LYS A 1 82 ? -5.483 3.345 5.587 1.00 92.44 82 LYS A O 1
ATOM 666 N N . ASP A 1 83 ? -3.700 2.390 4.590 1.00 92.12 83 ASP A N 1
ATOM 667 C CA . ASP A 1 83 ? -3.475 1.391 5.628 1.00 92.12 83 ASP A CA 1
ATOM 668 C C . ASP A 1 83 ? -3.111 2.065 6.951 1.00 92.12 83 ASP A C 1
ATOM 670 O O . ASP A 1 83 ? -3.696 1.721 7.974 1.00 92.12 83 ASP A O 1
ATOM 674 N N . ASP A 1 84 ? -2.253 3.087 6.934 1.00 92.88 84 ASP A N 1
ATOM 675 C CA . ASP A 1 84 ? -1.915 3.878 8.122 1.00 92.88 84 ASP A CA 1
ATOM 676 C C . ASP A 1 84 ? -3.164 4.531 8.739 1.00 92.88 84 ASP A C 1
ATOM 678 O O . ASP A 1 84 ? -3.404 4.410 9.940 1.00 92.88 84 ASP A O 1
ATOM 682 N N . GLN A 1 85 ? -4.033 5.140 7.922 1.00 94.31 85 GLN A N 1
ATOM 683 C CA . GLN A 1 85 ? -5.295 5.718 8.405 1.00 94.31 85 GLN A CA 1
ATOM 684 C C . GLN A 1 85 ? -6.237 4.672 9.016 1.00 94.31 85 GLN A C 1
ATOM 686 O O . GLN A 1 85 ? -6.937 4.964 9.988 1.00 94.31 85 GLN A O 1
ATOM 691 N N . ILE A 1 86 ? -6.292 3.469 8.441 1.00 95.00 86 ILE A N 1
ATOM 692 C CA . ILE A 1 86 ? -7.099 2.366 8.970 1.00 95.00 86 ILE A CA 1
ATOM 693 C C . ILE A 1 86 ? -6.513 1.876 10.299 1.00 95.00 86 ILE A C 1
ATOM 695 O O . ILE A 1 86 ? -7.264 1.690 11.257 1.00 95.00 86 ILE A O 1
ATOM 699 N N . LYS A 1 87 ? -5.189 1.707 10.385 1.00 94.62 87 LYS A N 1
ATOM 700 C CA . LYS A 1 87 ? -4.493 1.298 11.613 1.00 94.62 87 LYS A CA 1
ATOM 701 C C . LYS A 1 87 ? -4.728 2.291 12.744 1.00 94.62 87 LYS A C 1
ATOM 703 O O . LYS A 1 87 ? -5.091 1.868 13.837 1.00 94.62 87 LYS A O 1
ATOM 708 N N . ASP A 1 88 ? -4.641 3.590 12.468 1.00 96.56 88 ASP A N 1
ATOM 709 C CA . ASP A 1 88 ? -4.939 4.640 13.449 1.00 96.56 88 ASP A CA 1
ATOM 710 C C . ASP A 1 88 ? -6.386 4.550 13.969 1.00 96.56 88 ASP A C 1
ATOM 712 O O . ASP A 1 88 ? -6.637 4.710 15.165 1.00 96.56 88 ASP A O 1
ATOM 716 N N . GLN A 1 89 ? -7.358 4.256 13.094 1.00 94.75 89 GLN A N 1
ATOM 717 C CA . GLN A 1 89 ? -8.758 4.065 13.498 1.00 94.75 89 GLN A CA 1
ATOM 718 C C . GLN A 1 89 ? -8.956 2.808 14.350 1.00 94.75 89 GLN A C 1
ATOM 720 O O . GLN A 1 89 ? -9.701 2.847 15.332 1.00 94.75 89 GLN A O 1
ATOM 725 N N . LEU A 1 90 ? -8.297 1.705 13.987 1.00 96.19 90 LEU A N 1
ATOM 726 C CA . LEU A 1 90 ? -8.344 0.456 14.745 1.00 96.19 90 LEU A CA 1
ATOM 727 C C . LEU A 1 90 ? -7.678 0.608 16.116 1.00 96.19 90 LEU A C 1
ATOM 729 O O . LEU A 1 90 ? -8.204 0.092 17.099 1.00 96.19 90 LEU A O 1
ATOM 733 N N . GLU A 1 91 ? -6.573 1.345 16.204 1.00 97.00 91 GLU A N 1
ATOM 734 C CA . GLU A 1 91 ? -5.889 1.610 17.469 1.00 97.00 91 GLU A CA 1
ATOM 735 C C . GLU A 1 91 ? -6.740 2.491 18.386 1.00 97.00 91 GLU A C 1
ATOM 737 O O . GLU A 1 91 ? -6.981 2.125 19.533 1.00 97.00 91 GLU A O 1
ATOM 742 N N . ALA A 1 92 ? -7.321 3.574 17.859 1.00 94.94 92 ALA A N 1
ATOM 743 C CA . ALA A 1 92 ? -8.248 4.412 18.617 1.00 94.94 92 ALA A CA 1
ATOM 744 C C . ALA A 1 92 ? -9.481 3.627 19.104 1.00 94.94 92 ALA A C 1
ATOM 746 O O . ALA A 1 92 ? -10.005 3.873 20.190 1.00 94.94 92 ALA A O 1
ATOM 747 N N . ALA A 1 93 ? -9.963 2.665 18.314 1.00 93.94 93 ALA A N 1
ATOM 748 C CA . ALA A 1 93 ? -11.042 1.776 18.723 1.00 93.94 93 ALA A CA 1
ATOM 749 C C . ALA A 1 93 ? -10.612 0.842 19.872 1.00 93.94 93 ALA A C 1
ATOM 751 O O . ALA A 1 93 ? -11.379 0.635 20.815 1.00 93.94 93 ALA A O 1
ATOM 752 N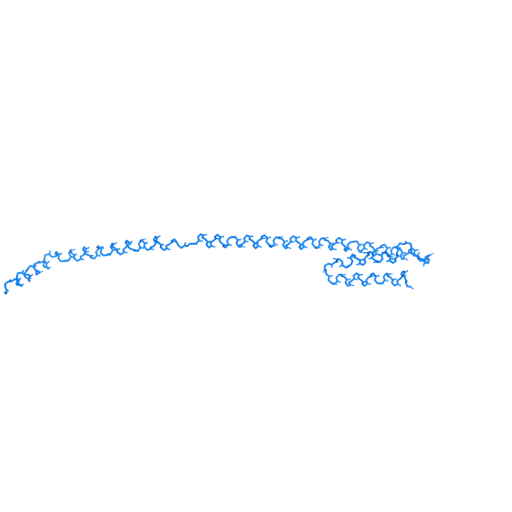 N . LEU A 1 94 ? -9.391 0.307 19.835 1.00 95.00 94 LEU A N 1
ATOM 753 C CA . LEU A 1 94 ? -8.848 -0.496 20.932 1.00 95.00 94 LEU A CA 1
ATOM 754 C C . LEU A 1 94 ? -8.639 0.335 22.204 1.00 95.00 94 LEU A C 1
ATOM 756 O O . LEU A 1 94 ? -8.987 -0.145 23.281 1.00 95.00 94 LEU A O 1
ATOM 760 N N . ASP A 1 95 ? -8.194 1.586 22.083 1.00 94.25 95 ASP A N 1
ATOM 761 C CA . ASP A 1 95 ? -8.097 2.518 23.211 1.00 94.25 95 ASP A CA 1
ATOM 762 C C . ASP A 1 95 ? -9.469 2.746 23.864 1.00 94.25 95 ASP A C 1
ATOM 764 O O . ASP A 1 95 ? -9.606 2.638 25.083 1.00 94.25 95 ASP A O 1
ATOM 768 N N . VAL A 1 96 ? -10.519 2.966 23.060 1.00 92.31 96 VAL A N 1
ATOM 769 C CA . VAL A 1 96 ? -11.901 3.081 23.562 1.00 92.31 96 VAL A CA 1
ATOM 770 C C . VAL A 1 96 ? -12.328 1.815 24.306 1.00 92.31 96 VAL A C 1
ATOM 772 O O . VAL A 1 96 ? -12.976 1.901 25.349 1.00 92.31 96 VAL A O 1
ATOM 775 N N . ALA A 1 97 ? -11.974 0.635 23.795 1.00 90.50 97 ALA A N 1
ATOM 776 C CA . ALA A 1 97 ? -12.291 -0.623 24.460 1.00 90.50 97 ALA A CA 1
ATOM 777 C C . ALA A 1 97 ? -11.552 -0.773 25.800 1.00 90.50 97 ALA A C 1
ATOM 779 O O . ALA A 1 97 ? -12.149 -1.224 26.779 1.00 90.50 97 ALA A O 1
ATOM 780 N N . ASP A 1 98 ? -10.286 -0.368 25.878 1.00 90.25 98 ASP A N 1
ATOM 781 C CA . ASP A 1 98 ? -9.513 -0.401 27.120 1.00 90.25 98 ASP A CA 1
ATOM 782 C C . ASP A 1 98 ? -10.029 0.612 28.157 1.00 90.25 98 ASP A C 1
ATOM 784 O O . ASP A 1 98 ? -10.157 0.270 29.339 1.00 90.25 98 ASP A O 1
ATOM 788 N N . GLU A 1 99 ? -10.397 1.824 27.735 1.00 89.12 99 GLU A N 1
ATOM 789 C CA . GLU A 1 99 ? -11.035 2.828 28.597 1.00 89.12 99 GLU A CA 1
ATOM 790 C C . GLU A 1 99 ? -12.369 2.324 29.158 1.00 89.12 99 GLU A C 1
ATOM 792 O O . GLU A 1 99 ? -12.631 2.395 30.366 1.00 89.12 99 GLU A O 1
ATOM 797 N N . GLU A 1 100 ? -13.199 1.750 28.290 1.00 87.00 100 GLU A N 1
ATOM 798 C CA . GLU A 1 100 ? -14.493 1.195 28.664 1.00 87.00 100 GLU A CA 1
ATOM 799 C C . GLU A 1 100 ? -14.325 -0.008 29.609 1.00 87.00 100 GLU A C 1
ATOM 801 O O . GLU A 1 100 ? -15.091 -0.160 30.565 1.00 87.00 100 GLU A O 1
ATOM 806 N N . ARG A 1 101 ? -13.267 -0.818 29.436 1.00 83.75 101 ARG A N 1
ATOM 807 C CA . ARG A 1 101 ? -12.938 -1.925 30.350 1.00 83.75 101 ARG A CA 1
ATOM 808 C C . ARG A 1 101 ? -12.694 -1.429 31.771 1.00 83.75 101 ARG A C 1
ATOM 810 O O . ARG A 1 101 ? -13.161 -2.046 32.727 1.00 83.75 101 ARG A O 1
ATOM 817 N N . ILE A 1 102 ? -11.978 -0.314 31.925 1.00 78.00 102 ILE A N 1
ATOM 818 C CA . ILE A 1 102 ? -11.713 0.297 33.236 1.00 78.00 102 ILE A CA 1
ATOM 819 C C . ILE A 1 102 ? -13.027 0.793 33.858 1.00 78.00 102 ILE A C 1
ATOM 821 O O . ILE A 1 102 ? -13.274 0.586 35.052 1.00 78.00 102 ILE A O 1
ATOM 825 N N . PHE A 1 103 ? -13.899 1.406 33.055 1.00 71.44 103 PHE A N 1
ATOM 826 C CA . PHE A 1 103 ? -15.174 1.955 33.516 1.00 71.44 103 PHE A CA 1
ATOM 827 C C . PHE A 1 103 ? -16.194 0.875 33.924 1.00 71.44 103 PHE A C 1
ATOM 829 O O . PHE A 1 103 ? -16.916 1.036 34.916 1.00 71.44 103 PHE A O 1
ATOM 836 N N . LEU A 1 104 ? -16.231 -0.251 33.206 1.00 70.00 104 LEU A N 1
ATOM 837 C CA . LEU A 1 104 ? -17.201 -1.333 33.412 1.00 70.00 104 LEU A CA 1
ATOM 838 C C . LEU A 1 104 ? -16.923 -2.232 34.615 1.00 70.00 104 LEU A C 1
ATOM 840 O O . LEU A 1 104 ? -17.773 -3.039 34.974 1.00 70.00 104 LEU A O 1
ATOM 844 N N . THR A 1 105 ? -15.842 -1.999 35.360 1.00 61.31 105 THR A N 1
ATOM 845 C CA . THR A 1 105 ? -15.626 -2.633 36.674 1.00 61.31 105 THR A CA 1
ATOM 846 C C . THR A 1 105 ? -16.820 -2.445 37.645 1.00 61.31 105 THR A C 1
ATOM 848 O O . THR A 1 105 ? -16.934 -3.173 38.626 1.00 61.31 105 THR A O 1
ATOM 851 N N . ASN A 1 106 ? -17.734 -1.497 37.372 1.00 58.16 106 ASN A N 1
ATOM 852 C CA . ASN A 1 106 ? -18.938 -1.205 38.166 1.00 58.16 106 ASN A CA 1
ATOM 853 C C . ASN A 1 106 ? -20.293 -1.391 37.433 1.00 58.16 106 ASN A C 1
ATOM 855 O O . ASN A 1 106 ? -21.332 -1.065 38.013 1.00 58.16 106 ASN A O 1
ATOM 859 N N . LYS A 1 107 ? -20.333 -1.862 36.177 1.00 58.75 107 LYS A N 1
ATOM 860 C CA . LYS A 1 107 ? -21.572 -2.037 35.383 1.00 58.75 107 LYS A CA 1
ATOM 861 C C . LYS A 1 107 ? -21.514 -3.326 34.559 1.00 58.75 107 LYS A C 1
ATOM 863 O O . LYS A 1 107 ? -20.457 -3.694 34.077 1.00 58.75 107 LYS A O 1
ATOM 868 N N . ASN A 1 108 ? -22.661 -3.978 34.362 1.00 65.12 108 ASN A N 1
ATOM 869 C CA . ASN A 1 108 ? -22.712 -5.309 33.741 1.00 65.12 108 ASN A CA 1
ATOM 870 C C . ASN A 1 108 ? -22.598 -5.322 32.204 1.00 65.12 108 ASN A C 1
ATOM 872 O O . ASN A 1 108 ? -22.307 -6.379 31.661 1.00 65.12 108 ASN A O 1
ATOM 876 N N . GLU A 1 109 ? -22.842 -4.210 31.499 1.00 71.94 109 GLU A N 1
ATOM 877 C CA . GLU A 1 109 ? -22.873 -4.175 30.024 1.00 71.94 109 GLU A CA 1
ATOM 878 C C . GLU A 1 109 ? -22.326 -2.843 29.480 1.00 71.94 109 GLU A C 1
ATOM 880 O O . GLU A 1 109 ? -22.611 -1.778 30.043 1.00 71.94 109 GLU A O 1
ATOM 885 N N . SER A 1 110 ? -21.563 -2.900 28.378 1.00 78.00 110 SER A N 1
ATOM 886 C CA . SER A 1 110 ? -21.088 -1.712 27.654 1.00 78.00 110 SER A CA 1
ATOM 887 C C . SER A 1 110 ? -22.181 -1.128 26.767 1.00 78.00 110 SER A C 1
ATOM 889 O O . SER A 1 110 ? -22.830 -1.845 26.010 1.00 78.00 110 SER A O 1
ATOM 891 N N . ALA A 1 111 ? -22.339 0.196 26.794 1.00 81.25 111 ALA A N 1
ATOM 892 C CA . ALA A 1 111 ? -23.194 0.898 25.834 1.00 81.25 111 ALA A CA 1
ATOM 893 C C . ALA A 1 111 ? -22.476 1.191 24.502 1.00 81.25 111 ALA A C 1
ATOM 895 O O . ALA A 1 111 ? -23.122 1.577 23.528 1.00 81.25 111 ALA A O 1
ATOM 896 N N . ILE A 1 112 ? -21.148 1.054 24.476 1.00 85.44 112 ILE A N 1
ATOM 897 C CA . ILE A 1 112 ? -20.283 1.453 23.361 1.00 85.44 112 ILE A CA 1
ATOM 898 C C . ILE A 1 112 ? -19.804 0.212 22.603 1.00 85.44 112 ILE A C 1
ATOM 900 O O . ILE A 1 112 ? -19.974 0.124 21.384 1.00 85.44 112 ILE A O 1
ATOM 904 N N . ILE A 1 113 ? -19.256 -0.766 23.327 1.00 88.38 113 ILE A N 1
ATOM 905 C CA . ILE A 1 113 ? -18.733 -2.012 22.770 1.00 88.38 113 ILE A CA 1
ATOM 906 C C . ILE A 1 113 ? -19.894 -2.986 22.559 1.00 88.38 113 ILE A C 1
ATOM 908 O O . ILE A 1 113 ? -20.354 -3.662 23.474 1.00 88.38 113 ILE A O 1
ATOM 912 N N . THR A 1 114 ? -20.387 -3.018 21.324 1.00 89.62 114 THR A N 1
ATOM 913 C CA . THR A 1 114 ? -21.542 -3.811 20.875 1.00 89.62 114 THR A CA 1
ATOM 914 C C . THR A 1 114 ? -21.160 -4.707 19.693 1.00 89.62 114 THR A C 1
ATOM 916 O O . THR A 1 114 ? -20.115 -4.519 19.074 1.00 89.62 114 THR A O 1
ATOM 919 N N . GLU A 1 115 ? -22.014 -5.661 19.316 1.00 89.88 115 GLU A N 1
ATOM 920 C CA . GLU A 1 115 ? -21.779 -6.513 18.133 1.00 89.88 115 GLU A CA 1
ATOM 921 C C . GLU A 1 115 ? -21.646 -5.690 16.829 1.00 89.88 115 GLU A C 1
ATOM 923 O O . GLU A 1 115 ? -20.807 -5.982 15.971 1.00 89.88 115 GLU A O 1
ATOM 928 N N . ASP A 1 116 ? -22.408 -4.598 16.709 1.00 92.50 116 ASP A N 1
ATOM 929 C CA . ASP A 1 116 ? -22.309 -3.658 15.586 1.00 92.50 116 ASP A CA 1
ATOM 930 C C . ASP A 1 116 ? -20.963 -2.923 15.567 1.00 92.50 116 ASP A C 1
ATOM 932 O O . ASP A 1 116 ? -20.422 -2.626 14.500 1.00 92.50 116 ASP A O 1
ATOM 936 N N . TRP A 1 117 ? -20.406 -2.625 16.744 1.00 94.31 117 TRP A N 1
ATOM 937 C CA . TRP A 1 117 ? -19.084 -2.019 16.871 1.00 94.31 117 TRP A CA 1
ATOM 938 C C . TRP A 1 117 ? -17.989 -2.975 16.380 1.00 94.31 117 TRP A C 1
ATOM 940 O O . TRP A 1 117 ? -17.130 -2.564 15.600 1.00 94.31 117 TRP A O 1
ATOM 950 N N . PHE A 1 118 ? -18.060 -4.265 16.731 1.00 93.81 118 PHE A N 1
ATOM 951 C CA . PHE A 1 118 ? -17.136 -5.268 16.185 1.00 93.81 118 PHE A CA 1
ATOM 952 C C . PHE A 1 118 ? -17.287 -5.422 14.678 1.00 93.81 118 PHE A C 1
ATOM 954 O O . PHE A 1 118 ? -16.286 -5.451 13.973 1.00 93.81 118 PHE A O 1
ATOM 961 N N . SER A 1 119 ? -18.519 -5.455 14.169 1.00 94.25 119 SER A N 1
ATOM 962 C CA . SER A 1 119 ? -18.773 -5.584 12.729 1.00 94.25 119 SER A CA 1
ATOM 963 C C . SER A 1 119 ? -18.168 -4.427 11.926 1.00 94.25 119 SER A C 1
ATOM 965 O O . SER A 1 119 ? -17.617 -4.644 10.849 1.00 94.25 119 SER A O 1
ATOM 967 N N . LYS A 1 120 ? -18.219 -3.197 12.455 1.00 94.62 120 LYS A N 1
ATOM 968 C CA . LYS A 1 120 ? -17.580 -2.026 11.832 1.00 94.62 120 LYS A CA 1
ATOM 969 C C . LYS A 1 120 ? -16.057 -2.132 11.829 1.00 94.62 120 LYS A C 1
ATOM 971 O O . LYS A 1 120 ? -15.441 -1.903 10.795 1.00 94.62 120 LYS A O 1
ATOM 976 N N . ASN A 1 121 ? -15.453 -2.513 12.953 1.00 93.88 121 ASN A N 1
ATOM 977 C CA . ASN A 1 121 ? -14.000 -2.668 13.026 1.00 93.88 121 ASN A CA 1
ATOM 978 C C . ASN A 1 121 ? -13.500 -3.859 12.201 1.00 93.88 121 ASN A C 1
ATOM 980 O O . ASN A 1 121 ? -12.450 -3.769 11.577 1.00 93.88 121 ASN A O 1
ATOM 984 N N . GLN A 1 122 ? -14.290 -4.927 12.086 1.00 93.88 122 GLN A N 1
ATOM 985 C CA . GLN A 1 122 ? -13.997 -6.048 11.197 1.00 93.88 122 GLN A CA 1
ATOM 986 C C . GLN A 1 122 ? -13.887 -5.599 9.736 1.00 93.88 122 GLN A C 1
ATOM 988 O O . GLN A 1 122 ? -12.962 -6.003 9.042 1.00 93.88 122 GLN A O 1
ATOM 993 N N . GLN A 1 123 ? -14.777 -4.710 9.282 1.00 94.88 123 GLN A N 1
ATOM 994 C CA . GLN A 1 123 ? -14.699 -4.158 7.927 1.00 94.88 123 GLN A CA 1
ATOM 995 C C . GLN A 1 123 ? -13.421 -3.350 7.692 1.00 94.88 123 GLN A C 1
ATOM 997 O O . GLN A 1 123 ? -12.926 -3.337 6.568 1.00 94.88 123 GLN A O 1
ATOM 1002 N N . PHE A 1 124 ? -12.905 -2.662 8.712 1.00 93.88 124 PHE A N 1
ATOM 1003 C CA . PHE A 1 124 ? -11.628 -1.955 8.629 1.00 93.88 124 PHE A CA 1
ATOM 1004 C C . PHE A 1 124 ? -10.449 -2.930 8.582 1.00 93.88 124 PHE A C 1
ATOM 1006 O O . PHE A 1 124 ? -9.580 -2.779 7.729 1.00 93.88 124 PHE A O 1
ATOM 1013 N N . ILE A 1 125 ? -10.463 -3.978 9.410 1.00 94.50 125 ILE A N 1
ATOM 1014 C CA . ILE A 1 125 ? -9.454 -5.047 9.374 1.00 94.50 125 ILE A CA 1
ATOM 1015 C C . ILE A 1 125 ? -9.416 -5.694 7.984 1.00 94.50 125 ILE A C 1
ATOM 1017 O O . ILE A 1 125 ? -8.348 -5.828 7.401 1.00 94.50 125 ILE A O 1
ATOM 1021 N N . ASP A 1 126 ? -10.570 -6.027 7.405 1.00 94.25 126 ASP A N 1
ATOM 1022 C CA . ASP A 1 126 ? -10.654 -6.666 6.085 1.00 94.25 126 ASP A CA 1
ATOM 1023 C C . ASP A 1 126 ? -10.127 -5.775 4.935 1.00 94.25 126 ASP A C 1
ATOM 1025 O O . ASP A 1 126 ? -9.852 -6.283 3.847 1.00 94.25 126 ASP A O 1
ATOM 1029 N N . GLN A 1 127 ? -9.990 -4.461 5.156 1.00 93.38 127 GLN A N 1
ATOM 1030 C CA . GLN A 1 127 ? -9.497 -3.492 4.168 1.00 93.38 127 GLN A CA 1
ATOM 1031 C C . GLN A 1 127 ? -7.975 -3.302 4.178 1.00 93.38 127 GLN A C 1
ATOM 1033 O O . GLN A 1 127 ? -7.457 -2.757 3.205 1.00 93.38 127 GLN A O 1
ATOM 1038 N N . LEU A 1 128 ? -7.269 -3.740 5.227 1.00 93.12 128 LEU A N 1
ATOM 1039 C CA . LEU A 1 128 ? -5.808 -3.631 5.302 1.00 93.12 128 LEU A CA 1
ATOM 1040 C C . LEU A 1 128 ? -5.152 -4.459 4.198 1.00 93.12 128 LEU A C 1
ATOM 1042 O O . LEU A 1 128 ? -5.567 -5.595 3.945 1.00 93.12 128 LEU A O 1
ATOM 1046 N N . SER A 1 129 ? -4.110 -3.925 3.560 1.00 90.25 129 SER A N 1
ATOM 1047 C CA . SER A 1 129 ? -3.462 -4.619 2.446 1.00 90.25 129 SER A CA 1
ATOM 1048 C C . SER A 1 129 ? -2.628 -5.826 2.897 1.00 90.25 129 SER A C 1
ATOM 1050 O O . SER A 1 129 ? -2.665 -6.869 2.234 1.00 90.25 129 SER A O 1
ATOM 1052 N N . GLU A 1 130 ? -1.951 -5.743 4.047 1.00 91.69 130 GLU A N 1
ATOM 1053 C CA . GLU A 1 130 ? -1.075 -6.808 4.545 1.00 91.69 130 GLU A CA 1
ATOM 1054 C C . GLU A 1 130 ? -1.806 -7.869 5.382 1.00 91.69 130 GLU A C 1
ATOM 1056 O O . GLU A 1 130 ? -2.465 -7.581 6.380 1.00 91.69 130 GLU A O 1
ATOM 1061 N N . ASP A 1 131 ? -1.618 -9.141 5.019 1.00 92.31 131 ASP A N 1
ATOM 1062 C CA . ASP A 1 131 ? -2.188 -10.296 5.727 1.00 92.31 131 ASP A CA 1
ATOM 1063 C C . ASP A 1 131 ? -1.766 -10.349 7.206 1.00 92.31 131 ASP A C 1
ATOM 1065 O O . ASP A 1 131 ? -2.580 -10.692 8.064 1.00 92.31 131 ASP A O 1
ATOM 1069 N N . THR A 1 132 ? -0.512 -9.988 7.501 1.00 93.38 132 THR A N 1
ATOM 1070 C CA . THR A 1 132 ? 0.041 -9.978 8.863 1.00 93.38 132 THR A CA 1
ATOM 1071 C C . THR A 1 132 ? -0.701 -8.986 9.757 1.00 93.38 132 THR A C 1
ATOM 1073 O O . THR A 1 132 ? -1.093 -9.342 10.867 1.00 93.38 132 THR A O 1
ATOM 1076 N N . ASP A 1 133 ? -0.953 -7.772 9.259 1.00 92.31 133 ASP A N 1
ATOM 1077 C CA . ASP A 1 133 ? -1.689 -6.750 10.006 1.00 92.31 133 ASP A CA 1
ATOM 1078 C C . ASP A 1 133 ? -3.139 -7.189 10.245 1.00 92.31 133 ASP A C 1
ATOM 1080 O O . ASP A 1 133 ? -3.674 -7.034 11.347 1.00 92.31 133 ASP A O 1
ATOM 1084 N N . ARG A 1 134 ? -3.776 -7.799 9.233 1.00 94.69 134 ARG A N 1
ATOM 1085 C CA . ARG A 1 134 ? -5.134 -8.346 9.378 1.00 94.69 134 ARG A CA 1
ATOM 1086 C C . ARG A 1 134 ? -5.206 -9.384 10.488 1.00 94.69 134 ARG A C 1
ATOM 1088 O O . ARG A 1 134 ? -6.120 -9.336 11.309 1.00 94.69 134 ARG A O 1
ATOM 1095 N N . GLU A 1 135 ? -4.256 -10.313 10.524 1.00 95.19 135 GLU A N 1
ATOM 1096 C CA . GLU A 1 135 ? -4.196 -11.348 11.557 1.00 95.19 135 GLU A CA 1
ATOM 1097 C C . GLU A 1 135 ? -3.940 -10.755 12.952 1.00 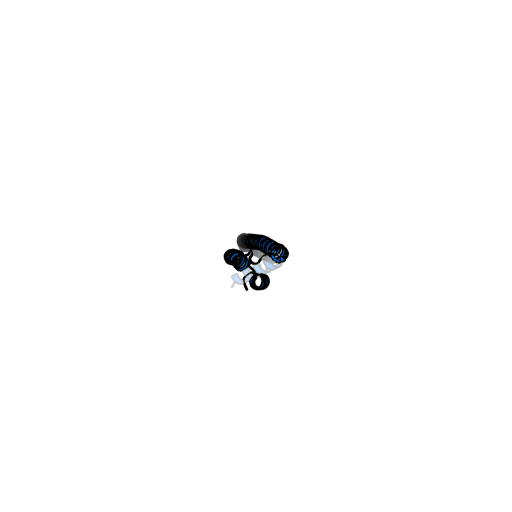95.19 135 GLU A C 1
ATOM 1099 O O . GLU A 1 135 ? -4.597 -11.150 13.921 1.00 95.19 135 GLU A O 1
ATOM 1104 N N . GLU A 1 136 ? -3.035 -9.780 13.065 1.00 95.06 136 GLU A N 1
ATOM 1105 C CA . GLU A 1 136 ? -2.735 -9.106 14.329 1.00 95.06 136 GLU A CA 1
ATOM 1106 C C . GLU A 1 136 ? -3.974 -8.413 14.910 1.00 95.06 136 GLU A C 1
ATOM 1108 O O . GLU A 1 136 ? -4.380 -8.710 16.041 1.00 95.06 136 GLU A O 1
ATOM 1113 N N . TYR A 1 137 ? -4.623 -7.538 14.135 1.00 95.50 137 TYR A N 1
ATOM 1114 C CA . TYR A 1 137 ? -5.807 -6.820 14.607 1.00 95.50 137 TYR A CA 1
ATOM 1115 C C . TYR A 1 137 ? -6.988 -7.759 14.858 1.00 95.50 137 TYR A C 1
ATOM 1117 O O . TYR A 1 137 ? -7.682 -7.597 15.863 1.00 95.50 137 TYR A O 1
ATOM 1125 N N . MET A 1 138 ? -7.183 -8.793 14.034 1.00 95.81 138 MET A N 1
ATOM 1126 C CA . MET A 1 138 ? -8.207 -9.814 14.280 1.00 95.81 138 MET A CA 1
ATOM 1127 C C . MET A 1 138 ? -8.037 -10.457 15.662 1.00 95.81 138 MET A C 1
ATOM 1129 O O . MET A 1 138 ? -9.006 -10.605 16.410 1.00 95.81 138 MET A O 1
ATOM 1133 N N . ASN A 1 139 ? -6.806 -10.816 16.032 1.00 95.62 139 ASN A N 1
ATOM 1134 C CA . ASN A 1 139 ? -6.519 -11.420 17.330 1.00 95.62 139 ASN A CA 1
ATOM 1135 C C . ASN A 1 139 ? -6.764 -10.441 18.487 1.00 95.62 139 ASN A C 1
ATOM 1137 O O . ASN A 1 139 ? -7.385 -10.820 19.483 1.00 95.62 139 ASN A O 1
ATOM 1141 N N . ARG A 1 140 ? -6.344 -9.176 18.344 1.00 94.69 140 ARG A N 1
ATOM 1142 C CA . ARG A 1 140 ? -6.574 -8.131 19.357 1.00 94.69 140 ARG A CA 1
ATOM 1143 C C . ARG A 1 140 ? -8.070 -7.886 19.577 1.00 94.69 140 ARG A C 1
ATOM 1145 O O . ARG A 1 140 ? -8.539 -7.931 20.714 1.00 94.69 140 ARG A O 1
ATOM 1152 N N . PHE A 1 141 ? -8.844 -7.726 18.503 1.00 95.12 141 PHE A N 1
ATOM 1153 C CA . PHE A 1 141 ? -10.295 -7.531 18.586 1.00 95.12 141 PHE A CA 1
ATOM 1154 C C . PHE A 1 141 ? -11.034 -8.774 19.085 1.00 95.12 141 PHE A C 1
ATOM 1156 O O . PHE A 1 141 ? -12.025 -8.643 19.803 1.00 95.12 141 PHE A O 1
ATOM 1163 N N . LYS A 1 142 ? -10.543 -9.981 18.788 1.00 93.62 142 LYS A N 1
ATOM 1164 C CA . LYS A 1 142 ? -11.076 -11.213 19.379 1.00 93.62 142 LYS A CA 1
ATOM 1165 C C . LYS A 1 142 ? -10.922 -11.221 20.901 1.00 93.62 142 LYS A C 1
ATOM 1167 O O . LYS A 1 142 ? -11.884 -11.531 21.594 1.00 93.62 142 LYS A O 1
ATOM 1172 N N . SER A 1 143 ? -9.761 -10.823 21.426 1.00 91.31 143 SER A N 1
ATOM 1173 C CA . SER A 1 143 ? -9.566 -10.699 22.877 1.00 91.31 143 SER A CA 1
ATOM 1174 C C . SER A 1 143 ? -10.506 -9.672 23.510 1.00 91.31 143 SER A C 1
ATOM 1176 O O . SER A 1 143 ? -11.040 -9.923 24.585 1.00 91.31 143 SER A O 1
ATOM 1178 N N . VAL A 1 144 ? -10.753 -8.543 22.841 1.00 91.56 144 VAL A N 1
ATOM 1179 C CA . VAL A 1 144 ? -11.734 -7.544 23.297 1.00 91.56 144 VAL A CA 1
ATOM 1180 C C . VAL A 1 144 ? -13.149 -8.133 23.296 1.00 91.56 144 VAL A C 1
ATOM 1182 O O . VAL A 1 144 ? -13.888 -7.983 24.268 1.00 91.56 144 VAL A O 1
ATOM 1185 N N . ARG A 1 145 ? -13.521 -8.868 22.244 1.00 90.44 145 ARG A N 1
ATOM 1186 C CA . ARG A 1 145 ? -14.825 -9.536 22.138 1.00 90.44 145 ARG A CA 1
ATOM 1187 C C . ARG A 1 145 ? -15.072 -10.521 23.273 1.00 90.44 145 ARG A C 1
ATOM 1189 O O . ARG A 1 145 ? -16.150 -10.495 23.859 1.00 90.44 145 ARG A O 1
ATOM 1196 N N . ASP A 1 146 ? -14.071 -11.333 23.597 1.00 88.81 146 ASP A N 1
ATOM 1197 C CA . ASP A 1 146 ? -14.148 -12.320 24.675 1.00 88.81 146 ASP A CA 1
ATOM 1198 C C . ASP A 1 146 ? -14.323 -11.685 26.065 1.00 88.81 146 ASP A C 1
ATOM 1200 O O . ASP A 1 146 ? -14.758 -12.368 26.983 1.00 88.81 146 ASP A O 1
ATOM 1204 N N . VAL A 1 147 ? -13.993 -10.400 26.235 1.00 86.62 147 VAL A N 1
ATOM 1205 C CA . VAL A 1 147 ? -14.160 -9.670 27.504 1.00 86.62 147 VAL A CA 1
ATOM 1206 C C . VAL A 1 147 ? -15.529 -8.999 27.615 1.00 86.62 147 VAL A C 1
ATOM 1208 O O . VAL A 1 147 ? -16.060 -8.886 28.717 1.00 86.62 147 VAL A O 1
ATOM 1211 N N . PHE A 1 148 ? -16.081 -8.505 26.504 1.00 85.25 148 PHE A N 1
ATOM 1212 C CA . PHE A 1 148 ? -17.300 -7.688 26.529 1.00 85.25 148 PHE A CA 1
ATOM 1213 C C . PHE A 1 148 ? -18.576 -8.429 26.135 1.00 85.25 148 PHE A C 1
ATOM 1215 O O . PHE A 1 148 ? -19.655 -7.998 26.536 1.00 85.25 148 PHE A O 1
ATOM 1222 N N . LEU A 1 149 ? -18.479 -9.493 25.332 1.00 82.44 149 LEU A N 1
ATOM 1223 C CA . LEU A 1 149 ? -19.643 -10.207 24.791 1.00 82.44 149 LEU A CA 1
ATOM 1224 C C . LEU A 1 149 ? -19.744 -11.675 25.239 1.00 82.44 149 LEU A C 1
ATOM 1226 O O . LEU A 1 149 ? -20.749 -12.315 24.927 1.00 82.44 149 LEU A O 1
ATOM 1230 N N . ASN A 1 150 ? -18.742 -12.190 25.959 1.00 74.31 150 ASN A N 1
ATOM 1231 C CA . ASN A 1 150 ? -18.716 -13.532 26.555 1.00 74.31 150 ASN A CA 1
ATOM 1232 C C . ASN A 1 150 ? -18.591 -13.437 28.080 1.00 74.31 150 ASN A C 1
ATOM 1234 O O . ASN A 1 150 ? -19.165 -14.321 28.758 1.00 74.31 150 ASN A O 1
#

Secondary structure (DSSP, 8-state):
-HHHHHHHHHHHHHHHTSHHHHHHHHHHHHHHHHHHHHHHHHHHHHS---HHHHHHHHHHHHHHHHHHHHHHHHHHHHHHHHHHHHHHHHHHHHHHHHHHHHHGGG-SS-SSS-HHHHHHHHHHHTT-S-HHHHHHHHHHHHHHHHHHT-

Sequence (150 aa):
MCSYLVWDVKFRHWRKSGHLKRVSLVALVSLVVCFSVLLLLGYSTQSKIPFGSKIQEISAEQQLIKEEKQRIEAEKVATEEKDDQIKDQLEAALDVADEERIFLTNKNESAIITEDWFSKNQQFIDQLSEDTDREEYMNRFKSVRDVFLN